Protein AF-A0A961X4W6-F1 (afdb_monomer)

Solvent-accessible surface area (backbone atoms only — not comparable to full-atom values): 9647 Å² total; per-residue (Å²): 110,72,69,63,52,47,55,54,37,45,76,72,73,41,51,65,69,58,52,53,51,50,52,53,50,52,52,52,48,49,50,51,51,51,63,69,46,66,83,70,71,81,79,52,71,68,58,54,52,50,50,51,50,52,50,47,54,53,50,51,56,51,52,52,52,49,71,68,34,80,86,68,56,88,77,58,69,43,60,34,28,46,37,36,36,69,48,98,62,90,49,70,68,60,50,53,52,45,44,54,52,45,46,52,25,54,74,55,44,72,23,78,93,37,44,72,66,26,43,58,94,52,82,77,61,45,76,54,70,75,44,81,40,53,50,87,78,43,59,66,72,57,40,53,48,49,65,72,58,35,82,35,31,68,48,69,70,38,87,50,98,58,26,38,31,33,45,29,52

Structure (mmCIF, N/CA/C/O backbone):
data_AF-A0A961X4W6-F1
#
_entry.id   AF-A0A961X4W6-F1
#
loop_
_atom_site.group_PDB
_atom_site.id
_atom_site.type_symbol
_atom_site.label_atom_id
_atom_site.label_alt_id
_atom_site.label_comp_id
_atom_site.label_asym_id
_atom_site.label_entity_id
_atom_site.label_seq_id
_atom_site.pdbx_PDB_ins_code
_atom_site.Cartn_x
_atom_site.Cartn_y
_atom_site.Cartn_z
_atom_site.occupancy
_atom_site.B_iso_or_equiv
_atom_site.auth_seq_id
_atom_site.auth_comp_id
_atom_site.auth_asym_id
_atom_site.auth_atom_id
_atom_site.pdbx_PDB_model_num
ATOM 1 N N . ASP A 1 1 ? 25.791 -21.702 -30.736 1.00 74.06 1 ASP A N 1
ATOM 2 C CA . ASP A 1 1 ? 26.600 -22.854 -31.165 1.00 74.06 1 ASP A CA 1
ATOM 3 C C . ASP A 1 1 ? 26.497 -23.034 -32.682 1.00 74.06 1 ASP A C 1
ATOM 5 O O . ASP A 1 1 ? 25.386 -23.126 -33.206 1.00 74.06 1 ASP A O 1
ATOM 9 N N . ARG A 1 2 ? 27.630 -22.984 -33.396 1.00 76.31 2 ARG A N 1
ATOM 10 C CA . ARG A 1 2 ? 27.700 -22.926 -34.874 1.00 76.31 2 ARG A CA 1
ATOM 11 C C . ARG A 1 2 ? 27.086 -24.170 -35.518 1.00 76.31 2 ARG A C 1
ATOM 13 O O . ARG A 1 2 ? 26.337 -24.063 -36.487 1.00 76.31 2 ARG A O 1
ATOM 20 N N . ASN A 1 3 ? 27.342 -25.333 -34.928 1.00 81.81 3 ASN A N 1
ATOM 21 C CA . ASN A 1 3 ? 26.870 -26.618 -35.441 1.00 81.81 3 ASN A CA 1
ATOM 22 C C . ASN A 1 3 ? 25.341 -26.740 -35.344 1.00 81.81 3 ASN A C 1
ATOM 24 O O . ASN A 1 3 ? 24.693 -27.236 -36.266 1.00 81.81 3 ASN A O 1
ATOM 28 N N . GLY A 1 4 ? 24.748 -26.200 -34.274 1.00 85.38 4 GLY A N 1
ATOM 29 C CA . GLY A 1 4 ? 23.296 -26.161 -34.095 1.00 85.38 4 GLY A CA 1
ATOM 30 C C . GLY A 1 4 ? 22.579 -25.264 -35.109 1.00 85.38 4 GLY A C 1
ATOM 31 O O . GLY A 1 4 ? 21.492 -25.607 -35.574 1.00 85.38 4 GLY A O 1
ATOM 32 N N . LEU A 1 5 ? 23.191 -24.140 -35.498 1.00 84.69 5 LEU A N 1
ATOM 33 C CA . LEU A 1 5 ? 22.650 -23.246 -36.526 1.00 84.69 5 LEU A CA 1
ATOM 34 C C . LEU A 1 5 ? 22.698 -23.897 -37.916 1.00 84.69 5 LEU A C 1
ATOM 36 O O . LEU A 1 5 ? 21.687 -23.918 -38.615 1.00 84.69 5 LEU A O 1
ATOM 40 N N . ILE A 1 6 ? 23.835 -24.498 -38.284 1.00 86.81 6 ILE A N 1
ATOM 41 C CA . ILE A 1 6 ? 24.002 -25.195 -39.571 1.00 86.81 6 ILE A CA 1
ATOM 42 C C . ILE A 1 6 ? 23.011 -26.361 -39.697 1.00 86.81 6 ILE A C 1
ATOM 44 O O . ILE A 1 6 ? 22.410 -26.551 -40.753 1.00 86.81 6 ILE A O 1
ATOM 48 N N . ALA A 1 7 ? 22.772 -27.109 -38.616 1.00 86.81 7 ALA A N 1
ATOM 49 C CA . ALA A 1 7 ? 21.794 -28.195 -38.613 1.00 86.81 7 ALA A CA 1
ATOM 50 C C . ALA A 1 7 ? 20.357 -27.705 -38.881 1.00 86.81 7 ALA A C 1
ATOM 52 O O . ALA A 1 7 ? 19.601 -28.371 -39.589 1.00 86.81 7 ALA A O 1
ATOM 53 N N . ARG A 1 8 ? 19.974 -26.534 -38.353 1.00 88.69 8 ARG A N 1
ATOM 54 C CA . ARG A 1 8 ? 18.659 -25.917 -38.612 1.00 88.69 8 ARG A CA 1
ATOM 55 C C . ARG A 1 8 ? 18.542 -25.401 -40.046 1.00 88.69 8 ARG A C 1
ATOM 57 O O . ARG A 1 8 ? 17.523 -25.643 -40.684 1.00 88.69 8 ARG A O 1
ATOM 64 N N . LEU A 1 9 ? 19.595 -24.774 -40.567 1.00 87.50 9 LEU A N 1
ATOM 65 C CA . LEU A 1 9 ? 19.650 -24.297 -41.952 1.00 87.50 9 LEU A CA 1
ATOM 66 C C . LEU A 1 9 ? 19.565 -25.455 -42.956 1.00 87.50 9 LEU A C 1
ATOM 68 O O . LEU A 1 9 ? 18.816 -25.372 -43.926 1.00 87.50 9 LEU A O 1
ATOM 72 N N . LYS A 1 10 ? 20.225 -26.586 -42.667 1.00 89.00 10 LYS A N 1
ATOM 73 C CA . LYS A 1 10 ? 20.136 -27.799 -43.492 1.00 89.00 10 LYS A CA 1
ATOM 74 C C . LYS A 1 10 ? 18.717 -28.378 -43.523 1.00 89.00 10 LYS A C 1
ATOM 76 O O . LYS A 1 10 ? 18.271 -28.811 -44.580 1.00 89.00 10 LYS A O 1
ATOM 81 N N . LYS A 1 11 ? 17.983 -28.339 -42.401 1.00 90.19 11 LYS A N 1
ATOM 82 C CA . LYS A 1 11 ? 16.555 -28.724 -42.354 1.00 90.19 11 LYS A CA 1
ATOM 83 C C . LYS A 1 11 ? 15.662 -27.814 -43.205 1.00 90.19 11 LYS A C 1
ATOM 85 O O . LYS A 1 11 ? 14.622 -28.262 -43.663 1.00 90.19 11 LYS A O 1
ATOM 90 N N . GLN A 1 12 ? 16.074 -26.567 -43.429 1.00 88.69 12 GLN A N 1
ATOM 91 C CA . GLN A 1 12 ? 15.397 -25.605 -44.305 1.00 88.69 12 GLN A CA 1
ATOM 92 C C . GLN A 1 12 ? 15.914 -25.649 -45.757 1.00 88.69 12 GLN A C 1
ATOM 94 O O . GLN A 1 12 ? 15.565 -24.788 -46.557 1.00 88.69 12 GLN A O 1
ATOM 99 N N . GLY A 1 13 ? 16.752 -26.633 -46.109 1.00 90.00 13 GLY A N 1
ATOM 100 C CA . GLY A 1 13 ? 17.289 -26.803 -47.463 1.00 90.00 13 GLY A CA 1
ATOM 101 C C . GLY A 1 13 ? 18.480 -25.902 -47.806 1.00 90.00 13 GLY A C 1
ATOM 102 O O . GLY A 1 13 ? 18.938 -25.907 -48.945 1.00 90.00 13 GLY A O 1
ATOM 103 N N . ILE A 1 14 ? 19.023 -25.149 -46.845 1.00 90.94 14 ILE A N 1
ATOM 104 C CA . ILE A 1 14 ? 20.169 -24.258 -47.061 1.00 90.94 14 ILE A CA 1
ATOM 105 C C . ILE A 1 14 ? 21.462 -25.004 -46.723 1.00 90.94 14 ILE A C 1
ATOM 107 O O . ILE A 1 14 ? 21.656 -25.483 -45.603 1.00 90.94 14 ILE A O 1
ATOM 111 N N . SER A 1 15 ? 22.376 -25.094 -47.693 1.00 90.31 15 SER A N 1
ATOM 112 C CA . SER A 1 15 ? 23.688 -25.706 -47.473 1.00 90.31 15 SER A CA 1
ATOM 113 C C . SER A 1 15 ? 24.599 -24.797 -46.637 1.00 90.31 15 SER A C 1
ATOM 115 O O . SER A 1 15 ? 24.539 -23.570 -46.744 1.00 90.31 15 SER A O 1
ATOM 117 N N . ALA A 1 16 ? 25.491 -25.394 -45.840 1.00 87.38 16 ALA A N 1
ATOM 118 C CA . ALA A 1 16 ? 26.476 -24.646 -45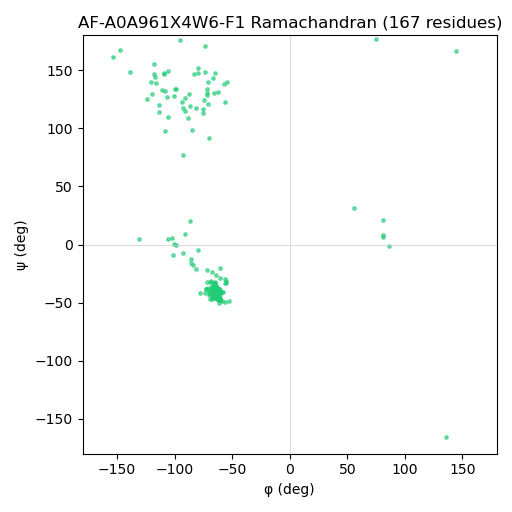.054 1.00 87.38 16 ALA A CA 1
ATOM 119 C C . ALA A 1 16 ? 27.372 -23.766 -45.944 1.00 87.38 16 ALA A C 1
ATOM 121 O O . ALA A 1 16 ? 27.597 -22.603 -45.634 1.00 87.38 16 ALA A O 1
ATOM 122 N N . ALA A 1 17 ? 27.789 -24.288 -47.102 1.00 90.00 17 ALA A N 1
ATOM 123 C CA . ALA A 1 17 ? 28.563 -23.542 -48.089 1.00 90.00 17 ALA A CA 1
ATOM 124 C C . ALA A 1 17 ? 27.805 -22.322 -48.643 1.00 90.00 17 ALA A C 1
ATOM 126 O O . ALA A 1 17 ? 28.408 -21.272 -48.856 1.00 90.00 17 ALA A O 1
ATOM 127 N N . THR A 1 18 ? 26.491 -22.427 -48.859 1.00 89.69 18 THR A N 1
ATOM 128 C CA . THR A 1 18 ? 25.663 -21.291 -49.300 1.00 89.69 18 THR A CA 1
ATOM 129 C C . THR A 1 18 ? 25.570 -20.224 -48.212 1.00 89.69 18 THR A C 1
ATOM 131 O O . THR A 1 18 ? 25.708 -19.039 -48.506 1.00 89.69 18 THR A O 1
ATOM 134 N N . PHE A 1 19 ? 25.385 -20.635 -46.955 1.00 89.38 19 PHE A N 1
ATOM 135 C CA . PHE A 1 19 ? 25.357 -19.722 -45.813 1.00 89.38 19 PHE A CA 1
ATOM 136 C C . PHE A 1 19 ? 26.703 -19.012 -45.612 1.00 89.38 19 PHE A C 1
ATOM 138 O O . PHE A 1 19 ? 26.733 -17.791 -45.487 1.00 89.38 19 PHE A O 1
ATOM 145 N N . ASP A 1 20 ? 27.817 -19.744 -45.662 1.00 90.19 20 ASP A N 1
ATOM 146 C CA . ASP A 1 20 ? 29.156 -19.168 -45.511 1.00 90.19 20 ASP A CA 1
ATOM 147 C C . ASP A 1 20 ? 29.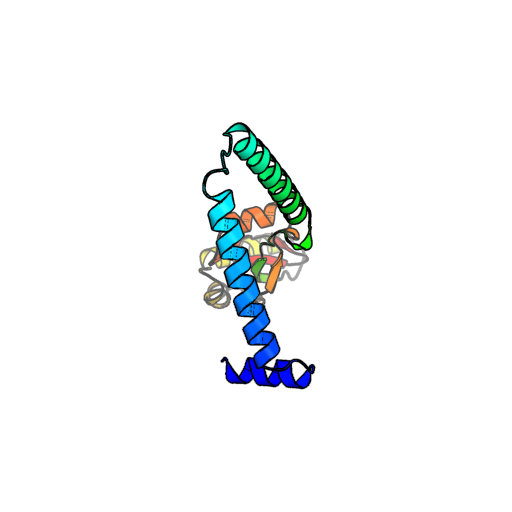467 -18.170 -46.641 1.00 90.19 20 ASP A C 1
ATOM 149 O O . ASP A 1 20 ? 29.982 -17.081 -46.383 1.00 90.19 20 ASP A O 1
ATOM 153 N N . ARG A 1 21 ? 29.077 -18.481 -47.889 1.00 91.31 21 ARG A N 1
ATOM 154 C CA . ARG A 1 21 ? 29.180 -17.542 -49.022 1.00 91.31 21 ARG A CA 1
ATOM 155 C C . ARG A 1 21 ? 28.329 -16.292 -48.815 1.00 91.31 21 ARG A C 1
ATOM 157 O O . ARG A 1 21 ? 28.796 -15.195 -49.104 1.00 91.31 21 ARG A O 1
ATOM 164 N N . TYR A 1 22 ? 27.109 -16.442 -48.303 1.00 89.56 22 TYR A N 1
ATOM 165 C CA . TYR A 1 22 ? 26.227 -15.315 -48.007 1.00 89.56 22 TYR A CA 1
ATOM 166 C C . TYR A 1 22 ? 26.808 -14.408 -46.917 1.00 89.56 22 TYR A C 1
ATOM 168 O O . TYR A 1 22 ? 26.869 -13.195 -47.093 1.00 89.56 22 TYR A O 1
ATOM 176 N N . VAL A 1 23 ? 27.308 -14.985 -45.822 1.00 90.56 23 VAL A N 1
ATOM 177 C CA . VAL A 1 23 ? 27.955 -14.228 -44.741 1.00 90.56 23 VAL A CA 1
ATOM 178 C C . VAL A 1 23 ? 29.212 -13.520 -45.248 1.00 90.56 23 VAL A C 1
ATOM 180 O O . VAL A 1 23 ? 29.401 -12.338 -44.963 1.00 90.56 23 VAL A O 1
ATOM 183 N N . ALA A 1 24 ? 30.045 -14.197 -46.044 1.00 91.69 24 ALA A N 1
ATOM 184 C CA . ALA A 1 24 ? 31.227 -13.590 -46.651 1.00 91.69 24 ALA A CA 1
ATOM 185 C C . ALA A 1 24 ? 30.862 -12.417 -47.578 1.00 91.69 24 ALA A C 1
ATOM 187 O O . ALA A 1 24 ? 31.491 -11.360 -47.503 1.00 91.69 24 ALA A O 1
ATOM 188 N N . ALA A 1 25 ? 29.815 -12.568 -48.395 1.00 92.94 25 ALA A N 1
ATOM 189 C CA . ALA A 1 25 ? 29.301 -11.502 -49.249 1.00 92.94 25 ALA A CA 1
ATOM 190 C C . ALA A 1 25 ? 28.768 -10.318 -48.430 1.00 92.94 25 ALA A C 1
ATOM 192 O O . ALA A 1 25 ? 29.059 -9.171 -48.756 1.00 92.94 25 ALA A O 1
ATOM 193 N N . LEU A 1 26 ? 28.054 -10.578 -47.334 1.00 90.31 26 LEU A N 1
ATOM 194 C CA . LEU A 1 26 ? 27.488 -9.547 -46.463 1.00 90.31 26 LEU A CA 1
ATOM 195 C C . LEU A 1 26 ? 28.585 -8.762 -45.726 1.00 90.31 26 LEU A C 1
ATOM 197 O O . LEU A 1 26 ? 28.524 -7.537 -45.635 1.00 90.31 26 LEU A O 1
ATOM 201 N N . ILE A 1 27 ? 29.640 -9.446 -45.271 1.00 91.38 27 ILE A N 1
ATOM 202 C CA . ILE A 1 27 ? 30.833 -8.809 -44.695 1.00 91.38 27 ILE A CA 1
ATOM 203 C C . ILE A 1 27 ? 31.560 -7.969 -45.752 1.00 91.38 27 ILE A C 1
ATOM 205 O O . ILE A 1 27 ? 31.939 -6.831 -45.471 1.00 91.38 27 ILE A O 1
ATOM 209 N N . GLY A 1 28 ? 31.754 -8.509 -46.958 1.00 90.75 28 GLY A N 1
ATOM 210 C CA . GLY A 1 28 ? 32.395 -7.801 -48.067 1.00 90.75 28 GLY A CA 1
ATOM 211 C C . GLY A 1 28 ? 31.624 -6.543 -48.465 1.00 90.75 28 GLY A C 1
ATOM 212 O O . GLY A 1 28 ? 32.202 -5.462 -48.533 1.00 90.75 28 GLY A O 1
ATOM 213 N N . PHE A 1 29 ? 30.307 -6.661 -48.628 1.00 89.56 29 PHE A N 1
ATOM 214 C CA . PHE A 1 29 ? 29.420 -5.547 -48.937 1.00 89.56 29 PHE A CA 1
ATOM 215 C C . PHE A 1 29 ? 29.456 -4.474 -47.846 1.00 89.56 29 PHE A C 1
ATOM 217 O O . PHE A 1 29 ? 29.683 -3.306 -48.147 1.00 89.56 29 PHE A O 1
ATOM 224 N N . ASN A 1 30 ? 29.344 -4.859 -46.570 1.00 86.75 30 ASN A N 1
ATOM 225 C CA . ASN A 1 30 ? 29.433 -3.910 -45.460 1.00 86.75 30 ASN A CA 1
ATOM 226 C C . ASN A 1 30 ? 30.791 -3.203 -45.414 1.00 86.75 30 ASN A C 1
ATOM 228 O O . ASN A 1 30 ? 30.837 -2.006 -45.146 1.00 86.75 30 ASN A O 1
ATOM 232 N N . ARG A 1 31 ? 31.898 -3.893 -45.713 1.00 86.25 31 ARG A N 1
ATOM 233 C CA . ARG A 1 31 ? 33.225 -3.260 -45.824 1.00 86.25 31 ARG A CA 1
ATOM 234 C C . ARG A 1 31 ? 33.301 -2.256 -46.972 1.00 86.25 31 ARG A C 1
ATOM 236 O O . ARG A 1 31 ? 33.887 -1.196 -46.791 1.00 86.25 31 ARG A O 1
ATOM 243 N N . VAL A 1 32 ? 32.693 -2.554 -48.119 1.00 87.50 32 VAL A N 1
ATOM 244 C CA . VAL A 1 32 ? 32.639 -1.623 -49.258 1.00 87.50 32 VAL A CA 1
ATOM 245 C C . VAL A 1 32 ? 31.784 -0.403 -48.924 1.00 87.50 32 VAL A C 1
ATOM 247 O O . VAL A 1 32 ? 32.230 0.719 -49.136 1.00 87.50 32 VAL A O 1
ATOM 250 N N . ILE A 1 33 ? 30.596 -0.599 -48.348 1.00 85.25 33 ILE A N 1
ATOM 251 C CA . ILE A 1 33 ? 29.704 0.493 -47.934 1.00 85.25 33 ILE A CA 1
ATOM 252 C C . ILE A 1 33 ? 30.376 1.362 -46.869 1.00 85.25 33 ILE A C 1
ATOM 254 O O . ILE A 1 33 ? 30.457 2.576 -47.026 1.00 85.25 33 ILE A O 1
ATOM 258 N N . THR A 1 34 ? 30.917 0.754 -45.813 1.00 80.12 34 THR A N 1
ATOM 259 C CA . THR A 1 34 ? 31.602 1.502 -44.747 1.00 80.12 34 THR A CA 1
ATOM 260 C C . THR A 1 34 ? 32.878 2.177 -45.230 1.00 80.12 34 THR A C 1
ATOM 262 O O . THR A 1 34 ? 33.180 3.255 -44.744 1.00 80.12 34 THR A O 1
ATOM 265 N N . GLY A 1 35 ? 33.616 1.591 -46.175 1.00 82.38 35 GLY A N 1
ATOM 266 C CA . GLY A 1 35 ? 34.791 2.215 -46.785 1.00 82.38 35 GLY A CA 1
ATOM 267 C C . GLY A 1 35 ? 34.434 3.393 -47.691 1.00 82.38 35 GLY A C 1
ATOM 268 O O . GLY A 1 35 ? 35.067 4.438 -47.597 1.00 82.38 35 GLY A O 1
ATOM 269 N N . LYS A 1 36 ? 33.394 3.246 -48.522 1.00 80.25 36 LYS A N 1
ATOM 270 C CA . LYS A 1 36 ? 32.924 4.277 -49.456 1.00 80.25 36 LYS A CA 1
ATOM 271 C C . LYS A 1 36 ? 32.282 5.464 -48.742 1.00 80.25 36 LYS A C 1
ATOM 273 O O . LYS A 1 36 ? 32.520 6.596 -49.125 1.00 80.25 36 LYS A O 1
ATOM 278 N N . HIS A 1 37 ? 31.490 5.203 -47.705 1.00 75.56 37 HIS A N 1
ATOM 279 C CA . HIS A 1 37 ? 30.719 6.237 -47.018 1.00 75.56 37 HIS A CA 1
ATOM 280 C C . HIS A 1 37 ? 31.377 6.742 -45.727 1.00 75.56 37 HIS A C 1
ATOM 282 O O . HIS A 1 37 ? 30.832 7.635 -45.098 1.00 75.56 37 HIS A O 1
ATOM 288 N N . ARG A 1 38 ? 32.549 6.232 -45.312 1.00 64.50 38 ARG A N 1
ATOM 289 C CA . ARG A 1 38 ? 33.220 6.700 -44.080 1.00 64.50 38 ARG A CA 1
ATOM 290 C C . ARG A 1 38 ? 33.596 8.182 -44.095 1.00 64.50 38 ARG A C 1
ATOM 292 O O . ARG A 1 38 ? 33.711 8.758 -43.022 1.00 64.50 38 ARG A O 1
ATOM 299 N N . GLY A 1 39 ? 33.848 8.743 -45.277 1.00 63.69 39 GLY A N 1
ATOM 300 C CA . GLY A 1 39 ? 34.239 10.144 -45.466 1.00 63.69 39 GLY A CA 1
ATOM 301 C C . GLY A 1 39 ? 33.109 11.071 -45.924 1.00 63.69 39 GLY A C 1
ATOM 302 O O . GLY A 1 39 ? 33.315 12.272 -45.914 1.00 63.69 39 GLY A O 1
ATOM 303 N N . ASP A 1 40 ? 31.942 10.527 -46.290 1.00 62.88 40 ASP A N 1
ATOM 304 C CA . ASP A 1 40 ? 30.798 11.280 -46.846 1.00 62.88 40 ASP A CA 1
ATOM 305 C C . ASP A 1 40 ? 29.685 11.531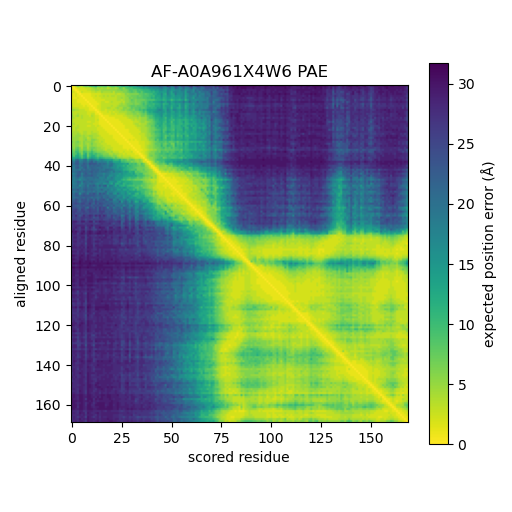 -45.809 1.00 62.88 40 ASP A C 1
ATOM 307 O O . ASP A 1 40 ? 28.601 12.005 -46.147 1.00 62.88 40 ASP A O 1
ATOM 311 N N . VAL A 1 41 ? 29.903 11.169 -44.541 1.00 62.72 41 VAL A N 1
ATOM 312 C CA . VAL A 1 41 ? 28.930 11.418 -43.468 1.00 62.72 41 VAL A CA 1
ATOM 313 C C . VAL A 1 41 ? 29.256 12.757 -42.811 1.00 62.72 41 VAL A C 1
ATOM 315 O O . VAL A 1 41 ? 29.814 12.802 -41.718 1.00 62.72 41 VAL A O 1
ATOM 318 N N . ASP A 1 42 ? 28.893 13.844 -43.488 1.00 65.44 42 ASP A N 1
ATOM 319 C CA . ASP A 1 42 ? 28.731 15.153 -42.856 1.00 65.44 42 ASP A CA 1
ATOM 320 C C . ASP A 1 42 ? 27.320 15.213 -42.268 1.00 65.44 42 ASP A C 1
ATOM 322 O O . ASP A 1 42 ? 26.340 15.425 -42.980 1.00 65.44 42 ASP A O 1
ATOM 326 N N . VAL A 1 43 ? 27.199 14.964 -40.962 1.00 72.75 43 VAL A N 1
ATOM 327 C CA . VAL A 1 43 ? 25.940 15.201 -40.249 1.00 72.75 43 VAL A CA 1
ATOM 328 C C . VAL A 1 43 ? 25.937 16.649 -39.798 1.00 72.75 43 VAL A C 1
ATOM 330 O O . VAL A 1 43 ? 26.791 17.057 -39.013 1.00 72.75 43 VAL A O 1
ATOM 333 N N . THR A 1 44 ? 24.968 17.424 -40.268 1.00 74.44 44 THR A N 1
ATOM 334 C CA . THR A 1 44 ? 24.800 18.798 -39.787 1.00 74.44 44 THR A CA 1
ATOM 335 C C . THR A 1 44 ? 24.085 18.807 -38.433 1.00 74.44 44 THR A C 1
ATOM 337 O O . THR A 1 44 ? 23.195 17.989 -38.183 1.00 74.44 44 THR A O 1
ATOM 340 N N . ASP A 1 45 ? 24.404 19.767 -37.559 1.00 77.56 45 ASP A N 1
ATOM 341 C CA . ASP A 1 45 ? 23.730 19.909 -36.254 1.00 77.56 45 ASP A CA 1
ATOM 342 C C . ASP A 1 45 ? 22.199 20.030 -36.403 1.00 77.56 45 ASP A C 1
ATOM 344 O O . ASP A 1 45 ? 21.430 19.488 -35.606 1.00 77.56 45 ASP A O 1
ATOM 348 N N . ALA A 1 46 ? 21.735 20.653 -37.492 1.00 79.94 46 ALA A N 1
ATOM 349 C CA . ALA A 1 46 ? 20.316 20.799 -37.808 1.00 79.94 46 ALA A CA 1
ATOM 350 C C . ALA A 1 46 ? 19.604 19.456 -38.069 1.00 79.94 46 ALA A C 1
ATOM 352 O O . ALA A 1 46 ? 18.433 19.290 -37.705 1.00 79.94 46 ALA A O 1
ATOM 353 N N . GLU A 1 47 ? 20.287 18.485 -38.679 1.00 80.81 47 GLU A N 1
ATOM 354 C CA . GLU A 1 47 ? 19.752 17.139 -38.914 1.00 80.81 47 GLU A CA 1
ATOM 355 C C . GLU A 1 47 ? 19.689 16.326 -37.621 1.00 80.81 47 GLU A C 1
ATOM 357 O O . GLU A 1 47 ? 18.691 15.636 -37.382 1.00 80.81 47 GLU A O 1
ATOM 362 N N . VAL A 1 48 ? 20.698 16.463 -36.751 1.00 81.88 48 VAL A N 1
ATOM 363 C CA . VAL A 1 48 ? 20.688 15.865 -35.406 1.00 81.88 48 VAL A CA 1
ATOM 364 C C . VAL A 1 48 ? 19.520 16.417 -34.596 1.00 81.88 48 VAL A C 1
ATOM 366 O O . VAL A 1 48 ? 18.743 15.642 -34.038 1.00 81.88 48 VAL A O 1
ATOM 369 N N . ASP A 1 49 ? 19.322 17.733 -34.594 1.00 82.12 49 ASP A N 1
ATOM 370 C CA . ASP A 1 49 ? 18.224 18.383 -33.876 1.00 82.12 49 ASP A CA 1
ATOM 371 C C . ASP A 1 49 ? 16.848 18.019 -34.440 1.00 82.12 49 ASP A C 1
ATOM 373 O O . ASP A 1 49 ? 15.873 17.855 -33.697 1.00 82.12 49 ASP A O 1
ATOM 377 N N . SER A 1 50 ? 16.733 17.881 -35.762 1.00 83.62 50 SER A N 1
ATOM 378 C CA . SER A 1 50 ? 15.519 17.382 -36.414 1.00 83.62 50 SER A CA 1
ATOM 379 C C . SER A 1 50 ? 15.195 15.957 -35.954 1.00 83.62 50 SER A C 1
ATOM 381 O O . SER A 1 50 ? 14.079 15.682 -35.500 1.00 83.62 50 SER A O 1
ATOM 383 N N . LYS A 1 51 ? 16.191 15.062 -35.956 1.00 84.94 51 LYS A N 1
ATOM 384 C CA . LYS A 1 51 ? 16.022 13.679 -35.497 1.00 84.94 51 LYS A CA 1
ATOM 385 C C . LYS A 1 51 ? 15.763 13.578 -34.004 1.00 84.94 51 LYS A C 1
ATOM 387 O O . LYS A 1 51 ? 14.906 12.798 -33.597 1.00 84.94 51 LYS A O 1
ATOM 392 N N . MET A 1 52 ? 16.408 14.399 -33.184 1.00 81.62 52 MET A N 1
ATOM 393 C CA . MET A 1 52 ? 16.144 14.441 -31.750 1.00 81.62 52 MET A CA 1
ATOM 394 C C . MET A 1 52 ? 14.736 14.938 -31.434 1.00 81.62 52 MET A C 1
ATOM 396 O O . MET A 1 52 ? 14.100 14.403 -30.526 1.00 81.62 52 MET A O 1
ATOM 400 N N . ARG A 1 53 ? 14.205 15.902 -32.195 1.00 84.81 53 ARG A N 1
ATOM 401 C CA . ARG A 1 53 ? 12.798 16.321 -32.084 1.00 84.81 53 ARG A CA 1
ATOM 402 C C . ARG A 1 53 ? 11.831 15.215 -32.505 1.00 84.81 53 ARG A C 1
ATOM 404 O O . ARG A 1 53 ? 10.831 15.002 -31.825 1.00 84.81 53 ARG A O 1
ATOM 411 N N . GLU A 1 54 ? 12.141 14.480 -33.571 1.00 83.44 54 GLU A N 1
ATOM 412 C CA . GLU A 1 54 ? 11.349 13.328 -34.026 1.00 83.44 54 GLU A CA 1
ATOM 413 C C . GLU A 1 54 ? 11.344 12.180 -32.997 1.00 83.44 54 GLU A C 1
ATOM 415 O O . GLU A 1 54 ? 10.311 11.563 -32.736 1.00 83.44 54 GLU A O 1
ATOM 420 N N . ILE A 1 55 ? 12.493 11.895 -32.383 1.00 80.88 55 ILE A N 1
ATOM 421 C CA . ILE A 1 55 ? 12.619 10.868 -31.343 1.00 80.88 55 ILE A CA 1
ATOM 422 C C . ILE A 1 55 ? 11.855 11.292 -30.088 1.00 80.88 55 ILE A C 1
ATOM 424 O O . ILE A 1 55 ? 11.097 10.486 -29.549 1.00 80.88 55 ILE A O 1
ATOM 428 N N . LYS A 1 56 ? 12.007 12.551 -29.652 1.00 76.56 56 LYS A N 1
ATOM 429 C CA . LYS A 1 56 ? 11.264 13.098 -28.507 1.00 76.56 56 LYS A CA 1
ATOM 430 C C . LYS A 1 56 ? 9.758 13.021 -28.735 1.00 76.56 56 LYS A C 1
ATOM 432 O O . LYS A 1 56 ? 9.067 12.456 -27.902 1.00 76.56 56 LYS A O 1
ATOM 437 N N . SER A 1 57 ? 9.252 13.459 -29.888 1.00 79.38 57 SER A N 1
ATOM 438 C CA . SER A 1 57 ? 7.810 13.411 -30.166 1.00 79.38 57 SER A CA 1
ATOM 439 C C .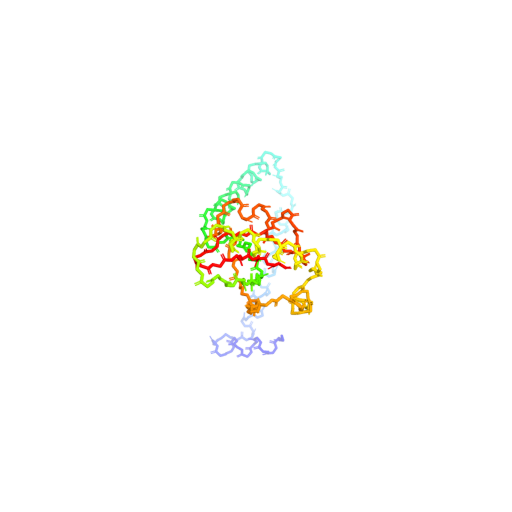 SER A 1 57 ? 7.252 11.982 -30.185 1.00 79.38 57 SER A C 1
ATOM 441 O O . SER A 1 57 ? 6.164 11.728 -29.663 1.00 79.38 57 SER A O 1
ATOM 443 N N . LYS A 1 58 ? 8.009 11.013 -30.717 1.00 78.88 58 LYS A N 1
ATOM 444 C CA . LYS A 1 58 ? 7.644 9.590 -30.665 1.00 78.88 58 LYS A CA 1
ATOM 445 C C . LYS A 1 58 ? 7.655 9.052 -29.235 1.00 78.88 58 LYS A C 1
ATOM 447 O O . LYS A 1 58 ? 6.699 8.375 -28.855 1.00 78.88 58 LYS A O 1
ATOM 452 N N . ALA A 1 59 ? 8.679 9.373 -28.447 1.00 74.75 59 ALA A N 1
ATOM 453 C CA . ALA A 1 59 ? 8.774 8.977 -27.045 1.00 74.75 59 ALA A CA 1
ATOM 454 C C . ALA A 1 59 ? 7.626 9.573 -26.217 1.00 74.75 59 ALA A C 1
ATOM 456 O O . ALA A 1 59 ? 6.918 8.833 -25.538 1.00 74.75 59 ALA A O 1
ATOM 457 N N . ASP A 1 60 ? 7.357 10.868 -26.364 1.00 75.12 60 ASP A N 1
ATOM 458 C CA . ASP A 1 60 ? 6.266 11.566 -25.684 1.00 75.12 60 ASP A CA 1
ATOM 459 C C . ASP A 1 60 ? 4.907 10.959 -26.053 1.00 75.12 60 ASP A C 1
ATOM 461 O O . ASP A 1 60 ? 4.068 10.731 -25.184 1.00 75.12 60 ASP A O 1
ATOM 465 N N . SER A 1 61 ? 4.701 10.592 -27.324 1.00 74.56 61 SER A N 1
ATOM 466 C CA . SER A 1 61 ? 3.469 9.922 -27.762 1.00 74.56 61 SER A CA 1
ATOM 467 C C . SER A 1 61 ? 3.279 8.534 -27.134 1.00 74.56 61 SER A C 1
ATOM 469 O O . SER A 1 61 ? 2.147 8.114 -26.888 1.00 74.56 61 SER A O 1
ATOM 471 N N . GLN A 1 62 ? 4.368 7.810 -26.860 1.00 72.19 62 GLN A N 1
ATOM 472 C CA . GLN A 1 62 ? 4.327 6.511 -26.188 1.00 72.19 62 GLN A CA 1
ATOM 473 C C . GLN A 1 62 ? 4.125 6.671 -24.680 1.00 72.19 62 GLN A C 1
ATOM 475 O O . GLN A 1 62 ? 3.302 5.963 -24.103 1.00 72.19 62 GLN A O 1
ATOM 480 N N . ILE A 1 63 ? 4.794 7.641 -24.056 1.00 68.19 63 ILE A N 1
ATOM 481 C CA . ILE A 1 63 ? 4.621 7.974 -22.638 1.00 68.19 63 ILE A CA 1
ATOM 482 C C . ILE A 1 63 ? 3.186 8.436 -22.374 1.00 68.19 63 ILE A C 1
ATOM 484 O O . ILE A 1 63 ? 2.554 7.960 -21.434 1.00 68.19 63 ILE A O 1
ATOM 488 N N . ALA A 1 64 ? 2.622 9.278 -23.243 1.00 69.06 64 ALA A N 1
ATOM 489 C CA . ALA A 1 64 ? 1.232 9.710 -23.149 1.00 69.06 64 ALA A CA 1
ATOM 490 C C . ALA A 1 64 ? 0.252 8.530 -23.258 1.00 69.06 64 ALA A C 1
ATOM 492 O O . ALA A 1 64 ? -0.733 8.484 -22.525 1.00 69.06 64 ALA A O 1
ATOM 493 N N . LYS A 1 65 ? 0.522 7.540 -24.120 1.00 70.38 65 LYS A N 1
ATOM 494 C CA . LYS A 1 65 ? -0.290 6.311 -24.202 1.00 70.38 65 LYS A CA 1
ATOM 495 C C . LYS A 1 65 ? -0.212 5.484 -22.919 1.00 70.38 65 LYS A C 1
ATOM 497 O O . LYS A 1 65 ? -1.242 5.004 -22.462 1.00 70.38 65 LYS A O 1
ATOM 502 N N . ILE A 1 66 ? 0.973 5.363 -22.320 1.00 63.44 66 ILE A N 1
ATOM 503 C CA . ILE 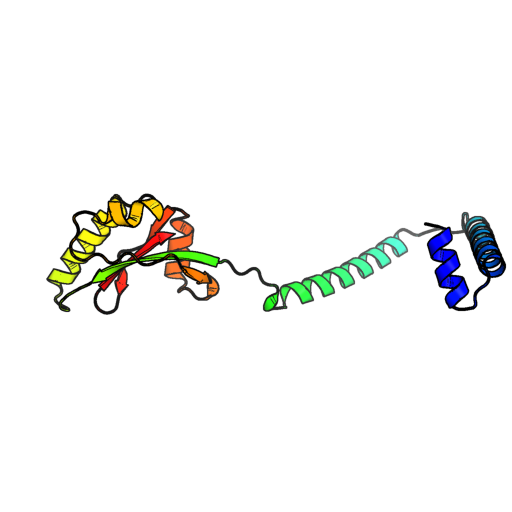A 1 66 ? 1.171 4.638 -21.055 1.00 63.44 66 ILE A CA 1
ATOM 504 C C . ILE A 1 66 ? 0.468 5.358 -19.895 1.00 63.44 66 ILE A C 1
ATOM 506 O O . ILE A 1 66 ? -0.223 4.720 -19.109 1.00 63.44 66 ILE A O 1
ATOM 510 N N . MET A 1 67 ? 0.595 6.684 -19.800 1.00 62.09 67 MET A N 1
ATOM 511 C CA . MET A 1 67 ? -0.040 7.474 -18.737 1.00 62.09 67 MET A CA 1
ATOM 512 C C . MET A 1 67 ? -1.569 7.522 -18.848 1.00 62.09 67 MET A C 1
ATOM 514 O O . MET A 1 67 ? -2.265 7.608 -17.830 1.00 62.09 67 MET A O 1
ATOM 518 N N . ASN A 1 68 ? -2.098 7.464 -20.071 1.00 67.75 68 ASN A N 1
ATOM 519 C CA . ASN A 1 68 ? -3.535 7.490 -20.320 1.00 67.75 68 ASN A CA 1
ATOM 520 C C . ASN A 1 68 ? -4.195 6.109 -20.234 1.00 67.75 68 ASN A C 1
ATOM 522 O O . ASN A 1 68 ? -5.421 6.064 -20.151 1.00 67.75 68 ASN A O 1
ATOM 526 N N . ASP A 1 69 ? -3.434 5.008 -20.204 1.00 66.50 69 ASP A N 1
ATOM 527 C CA . ASP A 1 69 ? -3.989 3.669 -19.993 1.00 66.50 69 ASP A CA 1
ATOM 528 C C . ASP A 1 69 ? -4.371 3.479 -18.510 1.00 66.50 69 ASP A C 1
ATOM 530 O O . ASP A 1 69 ? -3.494 3.426 -17.638 1.00 66.50 69 ASP A O 1
ATOM 534 N N . PRO A 1 70 ? -5.672 3.352 -18.177 1.00 64.31 70 PRO A N 1
ATOM 535 C CA . PRO A 1 70 ? -6.123 3.177 -16.799 1.00 64.31 70 PRO A CA 1
ATOM 536 C C . PRO A 1 70 ? -5.575 1.912 -16.124 1.00 64.31 70 PRO A C 1
ATOM 538 O O . PRO A 1 70 ? -5.570 1.847 -14.898 1.00 64.31 70 PRO A O 1
ATOM 541 N N . ARG A 1 71 ? -5.118 0.913 -16.892 1.00 66.00 71 ARG A N 1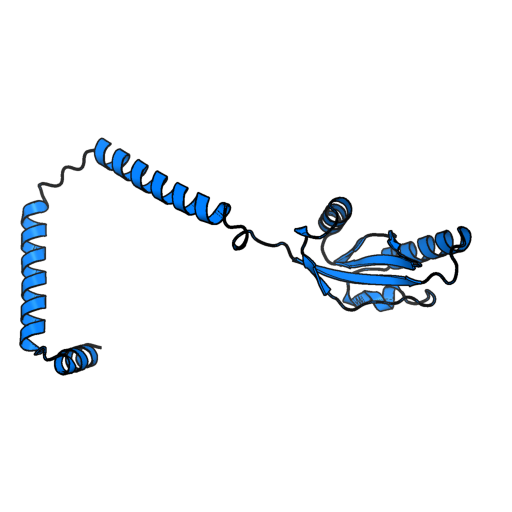
ATOM 542 C CA . ARG A 1 71 ? -4.583 -0.359 -16.374 1.00 66.00 71 ARG A CA 1
ATOM 543 C C . ARG A 1 71 ? -3.110 -0.288 -15.979 1.00 66.00 71 ARG A C 1
ATOM 545 O O . ARG A 1 71 ? -2.645 -1.158 -15.252 1.00 66.00 71 ARG A O 1
ATOM 552 N N . MET A 1 72 ? -2.387 0.726 -16.453 1.00 60.59 72 MET A N 1
ATOM 553 C CA . MET A 1 72 ? -0.952 0.908 -16.197 1.00 60.59 72 MET A CA 1
ATOM 554 C C . MET A 1 72 ? -0.678 1.940 -15.093 1.00 60.59 72 MET A C 1
ATOM 556 O O . MET A 1 72 ? 0.477 2.196 -14.752 1.00 60.59 72 MET A O 1
ATOM 560 N N . LYS A 1 73 ? -1.727 2.534 -14.505 1.00 63.19 73 LYS A N 1
ATOM 561 C CA . LYS A 1 73 ? -1.604 3.424 -13.346 1.00 63.19 73 LYS A CA 1
ATOM 562 C C . LYS A 1 73 ? -1.318 2.586 -12.101 1.00 63.19 73 LYS A C 1
ATOM 564 O O . LYS A 1 73 ? -2.074 1.673 -11.784 1.00 63.19 73 LYS A O 1
ATOM 569 N N . GLY A 1 74 ? -0.226 2.897 -11.401 1.00 65.56 74 GLY A N 1
ATOM 570 C CA . GLY A 1 74 ? 0.127 2.226 -10.152 1.00 65.56 74 GLY A CA 1
ATOM 571 C C . GLY A 1 74 ? -1.014 2.328 -9.140 1.00 65.56 74 GLY A C 1
ATOM 572 O O . GLY A 1 74 ? -1.454 3.428 -8.809 1.00 65.56 74 GLY A O 1
ATOM 573 N N . VAL A 1 75 ? -1.502 1.181 -8.670 1.00 69.69 75 VAL A N 1
ATOM 574 C CA . VAL A 1 75 ? -2.550 1.105 -7.650 1.00 69.69 75 VAL A CA 1
ATOM 575 C C . VAL A 1 75 ? -1.872 1.006 -6.290 1.00 69.69 75 VAL A C 1
ATOM 577 O O . VAL A 1 75 ? -1.144 0.051 -6.023 1.00 69.69 75 VAL A O 1
ATOM 580 N N . THR A 1 76 ? -2.080 1.997 -5.425 1.00 79.88 76 THR A N 1
ATOM 581 C CA . THR A 1 76 ? -1.620 1.919 -4.035 1.00 79.88 76 THR A CA 1
ATOM 582 C C . THR A 1 76 ? -2.552 0.988 -3.269 1.00 79.88 76 THR A C 1
ATOM 584 O O . THR A 1 76 ? -3.740 1.273 -3.132 1.00 79.88 76 THR A O 1
ATOM 587 N N . VAL A 1 77 ? -2.016 -0.126 -2.778 1.00 85.00 77 VAL A N 1
ATOM 588 C CA . VAL A 1 77 ? -2.761 -1.114 -1.991 1.00 85.00 77 VAL A CA 1
ATOM 589 C C . VAL A 1 77 ? -2.329 -1.005 -0.532 1.00 85.00 77 VAL A C 1
ATOM 591 O O . VAL A 1 77 ? -1.137 -1.060 -0.233 1.00 85.00 77 VAL A O 1
ATOM 594 N N . PHE A 1 78 ? -3.292 -0.847 0.371 1.00 87.44 78 PHE A N 1
ATOM 595 C CA . PHE A 1 78 ? -3.076 -0.913 1.813 1.00 87.44 78 PHE A CA 1
ATOM 596 C C . PHE A 1 78 ? -3.478 -2.287 2.329 1.00 87.44 78 PHE A C 1
ATOM 598 O O . PHE A 1 78 ? -4.569 -2.753 2.013 1.00 87.44 78 PHE A O 1
ATOM 605 N N . SER A 1 79 ? -2.644 -2.902 3.164 1.00 89.19 79 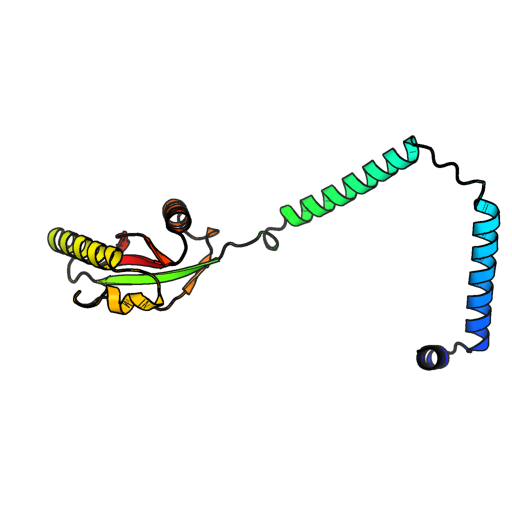SER A N 1
ATOM 606 C CA . SER A 1 79 ? -3.060 -4.072 3.935 1.00 89.19 79 SER A CA 1
ATOM 607 C C . SER A 1 79 ? -3.673 -3.579 5.241 1.00 89.19 79 SER A C 1
ATOM 609 O O . SER A 1 79 ? -2.976 -3.009 6.076 1.00 89.19 79 SER A O 1
ATOM 611 N N . LEU A 1 80 ? -4.991 -3.707 5.376 1.00 90.56 80 LEU A N 1
ATOM 612 C CA . LEU A 1 80 ? -5.760 -3.163 6.489 1.00 90.56 80 LEU A CA 1
ATOM 613 C C . LEU A 1 80 ? -6.268 -4.268 7.408 1.00 90.56 80 LEU A C 1
ATOM 615 O O . LEU A 1 80 ? -6.634 -5.352 6.965 1.00 90.56 80 LEU A O 1
ATOM 619 N N . MET A 1 81 ? -6.370 -3.972 8.699 1.00 91.19 81 MET A N 1
ATOM 620 C CA . MET A 1 81 ? -7.012 -4.828 9.692 1.00 91.19 81 MET A CA 1
ATOM 621 C C . MET A 1 81 ? -8.116 -4.053 10.407 1.00 91.19 81 MET A C 1
ATOM 623 O O . MET A 1 81 ? -7.872 -2.995 10.984 1.00 91.19 81 MET A O 1
ATOM 627 N N . GLU A 1 82 ? -9.330 -4.598 10.403 1.00 91.38 82 GLU A N 1
ATOM 628 C CA . GLU A 1 82 ? -10.453 -4.020 11.139 1.00 91.38 82 GLU A CA 1
ATOM 629 C C . GLU A 1 82 ? -10.489 -4.548 12.577 1.00 91.38 82 GLU A C 1
ATOM 631 O O . GLU A 1 82 ? -10.469 -5.757 12.813 1.00 91.38 82 GLU A O 1
ATOM 636 N N . ILE A 1 83 ? -10.588 -3.641 13.545 1.00 92.50 83 ILE A N 1
ATOM 637 C CA . ILE A 1 83 ? -10.905 -3.960 14.937 1.00 92.50 83 ILE A CA 1
ATOM 638 C C . ILE A 1 83 ? -12.275 -3.356 15.223 1.00 92.50 83 ILE A C 1
ATOM 640 O O . ILE A 1 83 ? -12.431 -2.136 15.209 1.00 92.50 83 ILE A O 1
ATOM 644 N N . SER A 1 84 ? -13.270 -4.202 15.475 1.00 92.06 84 SER A N 1
ATOM 645 C CA . SER A 1 84 ? -14.643 -3.768 15.730 1.00 92.06 84 SER A CA 1
ATOM 646 C C . SER A 1 84 ? -15.048 -4.017 17.180 1.00 92.06 84 SER A C 1
ATOM 648 O O . SER A 1 84 ? -14.829 -5.091 17.743 1.00 92.06 84 SER A O 1
ATOM 650 N N . LEU A 1 85 ? -15.645 -2.994 17.783 1.00 92.88 85 LEU A N 1
ATOM 651 C CA . LEU A 1 85 ? -16.241 -3.007 19.109 1.00 92.88 85 LEU A CA 1
ATOM 652 C C . LEU A 1 85 ? -17.764 -2.956 18.916 1.00 92.88 85 LEU A C 1
ATOM 654 O O . LEU A 1 85 ? -18.303 -1.883 18.630 1.00 92.88 85 LEU A O 1
ATOM 658 N N . PRO A 1 86 ? -18.462 -4.101 18.970 1.00 91.19 86 PRO A N 1
ATOM 659 C CA . PRO A 1 86 ? -19.900 -4.153 18.754 1.00 91.19 86 PRO A CA 1
ATOM 660 C C . PRO A 1 86 ? -20.666 -3.404 19.854 1.00 91.19 86 PRO A C 1
ATOM 662 O O . PRO A 1 86 ? -20.250 -3.346 21.016 1.00 91.19 86 PRO A O 1
ATOM 665 N N . LEU A 1 87 ? -21.797 -2.829 19.454 1.00 88.19 87 LEU A N 1
ATOM 666 C CA . LEU A 1 87 ? -22.770 -2.178 20.321 1.00 88.19 87 LEU A CA 1
ATOM 667 C C . LEU A 1 87 ? -24.019 -3.057 20.404 1.00 88.19 87 LEU A C 1
ATOM 669 O O . LEU A 1 87 ? -24.541 -3.482 19.375 1.00 88.19 87 LEU A O 1
ATOM 673 N N . ASP A 1 88 ? -24.504 -3.295 21.620 1.00 83.31 88 ASP A N 1
ATOM 674 C CA . ASP A 1 88 ? -25.701 -4.113 21.854 1.00 83.31 88 ASP A CA 1
ATOM 675 C C . ASP A 1 88 ? -27.003 -3.311 21.642 1.00 83.31 88 ASP A C 1
ATOM 677 O O . ASP A 1 88 ? -28.055 -3.880 21.360 1.00 83.31 88 ASP A O 1
ATOM 681 N N . SER A 1 89 ? -26.931 -1.976 21.707 1.00 79.88 89 SER A N 1
ATOM 682 C CA . SER A 1 89 ? -28.030 -1.050 21.407 1.00 79.88 89 SER A CA 1
ATOM 683 C C . SER A 1 89 ? -27.500 0.262 20.801 1.00 79.88 89 SER A C 1
ATOM 685 O O . SER A 1 89 ? -26.297 0.535 20.814 1.00 79.88 89 SER A O 1
ATOM 687 N N . GLN A 1 90 ? -28.387 1.098 20.246 1.00 77.69 90 GLN A N 1
ATOM 688 C CA . GLN A 1 90 ? -28.024 2.414 19.687 1.00 77.69 90 GLN A CA 1
ATOM 689 C C . GLN A 1 90 ? -28.009 3.542 20.733 1.00 77.69 90 GLN A C 1
ATOM 691 O O . GLN A 1 90 ? -28.074 4.718 20.369 1.00 77.69 90 GLN A O 1
ATOM 696 N N . ASP A 1 91 ? -27.908 3.205 22.019 1.00 85.31 91 ASP A N 1
ATOM 697 C CA . ASP A 1 91 ? -27.950 4.209 23.076 1.00 85.31 91 ASP A CA 1
ATOM 698 C C . ASP A 1 91 ? -26.719 5.133 23.008 1.00 85.31 91 ASP A C 1
ATOM 700 O O . ASP A 1 91 ? -25.579 4.650 22.972 1.00 85.31 91 ASP A O 1
ATOM 704 N N . PRO A 1 92 ? -26.903 6.469 23.034 1.00 83.88 92 PRO A N 1
ATOM 705 C CA . PRO A 1 92 ? -25.797 7.425 22.942 1.00 83.88 92 PRO A 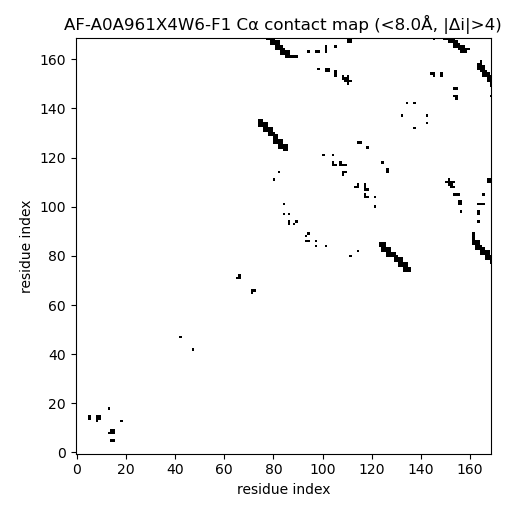CA 1
ATOM 706 C C . PRO A 1 92 ? -24.719 7.230 24.018 1.00 83.88 92 PRO A C 1
ATOM 708 O O . PRO A 1 92 ? -23.534 7.432 23.760 1.00 83.88 92 PRO A O 1
ATOM 711 N N . MET A 1 93 ? -25.116 6.789 25.216 1.00 85.19 93 MET A N 1
ATOM 712 C CA . MET A 1 93 ? -24.194 6.519 26.324 1.00 85.19 93 MET A CA 1
ATOM 713 C C . MET A 1 93 ? -23.308 5.295 26.083 1.00 85.19 93 MET A C 1
ATOM 715 O O . MET A 1 93 ? -22.115 5.339 26.383 1.00 85.19 93 MET A O 1
ATOM 719 N N . LEU A 1 94 ? -23.852 4.229 25.489 1.00 85.88 94 LEU A N 1
ATOM 720 C CA . LEU A 1 94 ? -23.076 3.036 25.136 1.00 85.88 94 LEU A CA 1
ATOM 721 C C . LEU A 1 94 ? -22.138 3.301 23.958 1.00 85.88 94 LEU A C 1
ATOM 723 O O . LEU A 1 94 ? -21.034 2.767 23.897 1.00 85.88 94 LEU A O 1
ATOM 727 N N . MET A 1 95 ? -22.540 4.181 23.041 1.00 87.56 95 MET A N 1
ATOM 728 C CA . MET A 1 95 ? -21.650 4.632 21.978 1.00 87.56 95 MET A CA 1
ATOM 729 C C . MET A 1 95 ? -20.440 5.378 22.549 1.00 87.56 95 MET A C 1
ATOM 731 O O . MET A 1 95 ? -19.309 5.073 22.176 1.00 87.56 95 MET A O 1
ATOM 735 N N . GLN A 1 96 ? -20.663 6.309 23.480 1.00 88.19 96 GLN A N 1
ATOM 736 C CA . GLN A 1 96 ? -19.576 7.071 24.090 1.00 88.19 96 GLN A CA 1
ATOM 737 C C . GLN A 1 96 ? -18.617 6.172 24.882 1.00 88.19 96 GLN A C 1
ATOM 739 O O . GLN A 1 96 ? -17.402 6.342 24.782 1.00 88.19 96 GLN A O 1
ATOM 744 N N . SER A 1 97 ? -19.130 5.184 25.624 1.00 90.25 97 SER A N 1
ATOM 745 C CA . SER A 1 97 ? -18.268 4.242 26.347 1.00 90.25 97 SER A CA 1
ATOM 746 C C . SER A 1 97 ? -17.421 3.393 25.396 1.00 90.25 97 SER A C 1
ATOM 748 O O . SER A 1 97 ? -16.215 3.267 25.610 1.00 90.25 97 SER A O 1
ATOM 750 N N . ARG A 1 98 ? -17.993 2.893 24.290 1.00 91.62 98 ARG A N 1
ATOM 751 C CA . ARG A 1 98 ? -17.226 2.158 23.269 1.00 91.62 98 ARG A CA 1
ATOM 752 C C . ARG A 1 98 ? -16.200 3.022 22.547 1.00 91.62 98 ARG A C 1
ATOM 754 O O . ARG A 1 98 ? -15.144 2.511 22.188 1.00 91.62 98 ARG A O 1
ATOM 761 N N . ILE A 1 99 ? -16.467 4.311 22.341 1.00 91.25 99 ILE A N 1
ATOM 762 C CA . ILE A 1 99 ? -15.473 5.247 21.793 1.00 91.25 99 ILE A CA 1
ATOM 763 C C . ILE A 1 99 ? -14.268 5.339 22.735 1.00 91.25 99 ILE A C 1
ATOM 765 O O . ILE A 1 99 ? -13.136 5.188 22.283 1.00 91.25 99 ILE A O 1
ATOM 769 N N . ILE A 1 100 ? -14.500 5.490 24.042 1.00 91.75 100 ILE A N 1
ATOM 770 C CA . ILE A 1 100 ? -13.428 5.555 25.047 1.00 91.75 100 ILE A CA 1
ATOM 771 C C . ILE A 1 100 ? -12.626 4.248 25.082 1.00 91.75 100 ILE A C 1
ATOM 773 O O . ILE A 1 100 ? -11.396 4.269 25.119 1.00 91.75 100 ILE A O 1
ATOM 777 N N . GLU A 1 101 ? -13.295 3.097 25.040 1.00 92.38 101 GLU A N 1
ATOM 778 C CA . GLU A 1 101 ? -12.620 1.799 24.962 1.00 92.38 101 GLU A CA 1
ATOM 779 C C . GLU A 1 101 ? -11.786 1.665 23.683 1.00 92.38 101 GLU A C 1
ATOM 781 O O . GLU A 1 101 ? -10.631 1.244 23.738 1.00 92.38 101 GLU A O 1
ATOM 786 N N . ALA A 1 102 ? -12.326 2.075 22.534 1.00 93.12 102 ALA A N 1
ATOM 787 C CA . ALA A 1 102 ? -11.604 2.065 21.268 1.00 93.12 102 ALA A CA 1
ATOM 788 C C . ALA A 1 102 ? -10.370 2.985 21.309 1.00 93.12 102 ALA A C 1
ATOM 790 O O . ALA A 1 102 ? -9.302 2.604 20.830 1.00 93.12 102 ALA A O 1
ATOM 791 N N . GLU A 1 103 ? -10.459 4.154 21.948 1.00 91.94 103 GLU A N 1
ATOM 792 C CA . GLU A 1 103 ? -9.301 5.021 22.190 1.00 91.94 103 GLU A CA 1
ATOM 793 C C . GLU A 1 103 ? -8.247 4.356 23.084 1.00 91.94 103 GLU A C 1
ATOM 795 O O . GLU A 1 103 ? -7.045 4.510 22.852 1.00 91.94 103 GLU A O 1
ATOM 800 N N . GLN A 1 104 ? -8.664 3.596 24.101 1.00 91.88 104 GLN A N 1
ATOM 801 C CA . GLN A 1 104 ? -7.732 2.834 24.937 1.00 91.88 104 GLN A CA 1
ATOM 802 C C . GLN A 1 104 ? -7.015 1.747 24.131 1.00 91.88 104 GLN A C 1
ATOM 804 O O . GLN A 1 104 ? -5.798 1.597 24.268 1.00 91.88 104 GLN A O 1
ATOM 809 N N . VAL A 1 105 ? -7.735 1.030 23.262 1.00 91.81 105 VAL A N 1
ATOM 810 C CA . VAL A 1 105 ? -7.134 0.052 22.342 1.00 91.81 105 VAL A CA 1
ATOM 811 C C . VAL A 1 105 ? -6.140 0.744 21.414 1.00 91.81 105 VAL A C 1
ATOM 813 O O . VAL A 1 105 ? -5.008 0.281 21.286 1.00 91.81 105 VAL A O 1
ATOM 816 N N . LEU A 1 106 ? -6.509 1.889 20.836 1.00 91.62 106 LEU A N 1
ATOM 817 C CA . LEU A 1 106 ? -5.654 2.660 19.932 1.00 91.62 106 LEU A CA 1
ATOM 818 C C . LEU A 1 106 ? -4.362 3.140 20.616 1.00 91.62 106 LEU A C 1
ATOM 820 O O . LEU A 1 106 ? -3.290 3.049 20.024 1.00 91.62 106 LEU A O 1
ATOM 824 N N . LYS A 1 107 ? -4.424 3.561 21.887 1.00 90.88 107 LYS A N 1
ATOM 825 C CA . LYS A 1 107 ? -3.234 3.926 22.684 1.00 90.88 107 LYS A CA 1
ATOM 826 C C . LYS A 1 107 ? -2.299 2.740 22.947 1.00 90.88 107 LYS A C 1
ATOM 828 O O . LYS A 1 107 ? -1.086 2.922 23.038 1.00 90.88 107 LYS A O 1
ATOM 833 N N . ARG A 1 108 ? -2.847 1.530 23.092 1.00 90.94 108 ARG A N 1
ATOM 834 C CA . ARG A 1 108 ? -2.080 0.288 23.318 1.00 90.94 108 ARG A CA 1
ATOM 835 C C . ARG A 1 108 ? -1.601 -0.359 22.014 1.00 90.94 108 ARG A C 1
ATOM 837 O O . ARG A 1 108 ? -0.726 -1.228 22.043 1.00 90.94 108 ARG A O 1
ATOM 844 N N . PHE A 1 109 ? -2.163 0.044 20.879 1.00 91.31 109 PHE A N 1
ATOM 845 C CA . PHE A 1 109 ? -1.859 -0.513 19.571 1.00 91.31 109 PHE A CA 1
ATOM 846 C C . PHE A 1 109 ? -0.461 -0.097 19.094 1.00 91.31 109 PHE A C 1
ATOM 848 O O . PHE A 1 109 ? -0.098 1.079 19.104 1.00 91.31 109 PHE A O 1
ATOM 855 N N . LYS A 1 110 ? 0.335 -1.084 18.681 1.00 88.50 110 LYS A N 1
ATOM 856 C CA . LYS A 1 110 ? 1.710 -0.920 18.181 1.00 88.50 110 LYS A CA 1
ATOM 857 C C . LYS A 1 110 ? 1.945 -1.653 16.852 1.00 88.50 110 LYS A C 1
ATOM 859 O O . LYS A 1 110 ? 3.081 -1.712 16.394 1.00 88.50 110 LYS A O 1
ATOM 864 N N . GLY A 1 111 ? 0.902 -2.244 16.270 1.00 88.44 111 GLY A N 1
ATOM 865 C CA . GLY A 1 111 ? 0.941 -2.932 14.983 1.00 88.44 111 GLY A CA 1
ATOM 866 C C . GLY A 1 111 ? 0.027 -4.157 14.937 1.00 88.44 111 GLY A C 1
ATOM 867 O O . GLY A 1 111 ? -0.420 -4.674 15.959 1.00 88.44 111 GLY A O 1
ATOM 868 N N . CYS A 1 112 ? -0.222 -4.678 13.739 1.00 85.62 112 CYS A N 1
ATOM 869 C CA . CYS A 1 112 ? -1.142 -5.803 13.523 1.00 85.62 112 CYS A CA 1
ATOM 870 C C . CYS A 1 112 ? -0.809 -7.055 14.363 1.00 85.62 112 CYS A C 1
ATOM 872 O O . CYS A 1 112 ? -1.713 -7.756 14.813 1.00 85.62 112 CYS A O 1
ATOM 874 N N . GLY A 1 113 ? 0.473 -7.301 14.662 1.00 86.31 113 GLY A N 1
ATOM 875 C CA . GLY A 1 113 ? 0.901 -8.412 15.523 1.00 86.31 113 GLY A CA 1
ATOM 876 C C . GLY A 1 113 ? 0.480 -8.281 16.993 1.00 86.31 113 GLY A C 1
ATOM 877 O O . GLY A 1 113 ? 0.355 -9.291 17.681 1.00 86.31 113 GLY A O 1
ATOM 878 N N . ASN A 1 114 ? 0.217 -7.061 17.481 1.00 90.12 114 ASN A N 1
ATOM 879 C CA . ASN A 1 114 ? -0.197 -6.814 18.864 1.00 90.12 114 ASN A CA 1
ATOM 880 C C . ASN A 1 114 ? -1.689 -6.470 19.007 1.00 90.12 114 ASN A C 1
ATOM 882 O O . ASN A 1 114 ? -2.128 -6.198 20.121 1.00 90.12 114 ASN A O 1
ATOM 886 N N . ALA A 1 115 ? -2.477 -6.526 17.929 1.00 87.94 115 ALA A N 1
ATOM 887 C CA . ALA A 1 115 ? -3.886 -6.124 17.914 1.00 87.94 115 ALA A CA 1
ATOM 888 C C . ALA A 1 115 ? -4.720 -6.805 19.013 1.00 87.94 115 ALA A C 1
ATOM 890 O O . ALA A 1 115 ? -5.421 -6.150 19.783 1.00 87.94 115 ALA A O 1
ATOM 891 N N . ARG A 1 116 ? -4.592 -8.132 19.140 1.00 88.81 116 ARG A N 1
ATOM 892 C CA . ARG A 1 116 ? -5.329 -8.922 20.139 1.00 88.81 116 ARG A CA 1
ATOM 893 C C . ARG A 1 116 ? -4.864 -8.635 21.572 1.00 88.81 116 ARG A C 1
ATOM 895 O O . ARG A 1 116 ? -5.680 -8.647 22.485 1.00 88.81 116 ARG A O 1
ATOM 902 N N . ALA A 1 117 ? -3.581 -8.328 21.763 1.00 90.06 117 ALA A N 1
ATOM 903 C CA . ALA A 1 117 ? -3.046 -7.918 23.060 1.00 90.06 117 ALA A CA 1
ATOM 904 C C . ALA A 1 117 ? -3.480 -6.489 23.433 1.00 90.06 117 ALA A C 1
ATOM 906 O O . ALA A 1 117 ? -3.812 -6.232 24.585 1.00 90.06 117 ALA A O 1
ATOM 907 N N . ALA A 1 118 ? -3.538 -5.573 22.462 1.00 89.19 118 ALA A N 1
ATOM 908 C CA . ALA A 1 118 ? -4.010 -4.203 22.652 1.00 89.19 118 ALA A CA 1
ATOM 909 C C . ALA A 1 118 ? -5.501 -4.150 23.024 1.00 89.19 118 ALA A C 1
ATOM 911 O O . ALA A 1 118 ? -5.897 -3.319 23.840 1.00 89.19 118 ALA A O 1
ATOM 912 N N . ALA A 1 119 ? -6.297 -5.073 22.476 1.00 89.81 119 ALA A N 1
ATOM 913 C CA . ALA A 1 119 ? -7.705 -5.273 22.815 1.00 89.81 119 ALA A CA 1
ATOM 914 C C . ALA A 1 119 ? -7.934 -6.070 24.116 1.00 89.81 119 ALA A C 1
ATOM 916 O O . ALA A 1 119 ? -9.076 -6.231 24.545 1.00 89.81 119 ALA A O 1
ATOM 917 N N . SER A 1 120 ? -6.874 -6.577 24.755 1.00 88.00 120 SER A N 1
ATOM 918 C CA . SER A 1 120 ? -7.002 -7.355 25.987 1.00 88.00 120 SER A CA 1
ATOM 919 C C . SER A 1 120 ? -7.604 -6.506 27.112 1.00 88.00 120 SER A C 1
ATOM 921 O O . SER A 1 120 ? -7.168 -5.378 27.366 1.00 88.00 120 SER A O 1
ATOM 923 N N . GLY A 1 121 ? -8.620 -7.057 27.778 1.00 85.12 121 GLY A N 1
ATOM 924 C CA . GLY A 1 121 ? -9.370 -6.386 28.842 1.00 85.12 121 GLY A CA 1
ATOM 925 C C . GLY A 1 121 ? -10.533 -5.510 28.365 1.00 85.12 121 GLY A C 1
ATOM 926 O O . GLY A 1 121 ? -11.240 -4.969 29.209 1.00 85.12 121 GLY A O 1
ATOM 927 N N . VAL A 1 122 ? -10.766 -5.388 27.053 1.00 87.69 122 VAL A N 1
ATOM 928 C CA . VAL A 1 122 ? -11.967 -4.745 26.499 1.00 87.69 122 VAL A CA 1
ATOM 929 C C . VAL A 1 122 ? -12.975 -5.822 26.100 1.00 87.69 122 VAL A C 1
ATOM 931 O O . VAL A 1 122 ? -12.624 -6.835 25.493 1.00 87.69 122 VAL A O 1
ATOM 934 N N . PHE A 1 123 ? -14.239 -5.629 26.471 1.00 86.56 123 PHE A N 1
ATOM 935 C CA . PHE A 1 123 ? -15.275 -6.637 26.273 1.00 86.56 123 PHE A CA 1
ATOM 936 C C . PHE A 1 123 ? -15.665 -6.788 24.792 1.00 86.56 123 PHE A C 1
ATOM 938 O O . PHE A 1 123 ? -15.920 -5.804 24.103 1.00 86.56 123 PHE A O 1
ATOM 945 N N . ASN A 1 124 ? -15.761 -8.041 24.329 1.00 87.94 124 ASN A N 1
ATOM 946 C CA . ASN A 1 124 ? -16.322 -8.434 23.027 1.00 87.94 124 ASN A CA 1
ATOM 947 C C . ASN A 1 124 ? -15.682 -7.765 21.788 1.00 87.94 124 ASN A C 1
ATOM 949 O O . ASN A 1 124 ? -16.345 -7.562 20.772 1.00 87.94 124 ASN A O 1
ATOM 953 N N . VAL A 1 125 ? -14.388 -7.435 21.837 1.00 91.06 125 VAL A N 1
ATOM 954 C CA . VAL A 1 125 ? -13.679 -6.884 20.671 1.00 91.06 125 VAL A CA 1
ATOM 955 C C . VAL A 1 125 ? -13.447 -7.964 19.618 1.00 91.06 125 VAL A C 1
ATOM 957 O O . VAL A 1 125 ? -12.899 -9.033 19.899 1.00 91.06 125 VAL A O 1
ATOM 960 N N . LYS A 1 126 ? -13.801 -7.663 18.370 1.00 90.75 126 LYS A N 1
ATOM 961 C CA . LYS A 1 126 ? -13.579 -8.536 17.217 1.00 90.75 126 LYS A CA 1
ATOM 962 C C . LYS A 1 126 ? -12.428 -7.991 16.380 1.00 90.75 126 LYS A C 1
ATOM 964 O O . LYS A 1 126 ? -12.559 -6.967 15.714 1.00 90.75 126 LYS A O 1
ATOM 969 N N . VAL A 1 127 ? -11.301 -8.696 16.411 1.00 91.62 127 VAL A N 1
ATOM 970 C CA . VAL A 1 127 ? -10.138 -8.413 15.558 1.00 91.62 127 VAL A CA 1
ATOM 971 C C . VAL A 1 127 ? -10.273 -9.220 14.269 1.00 91.62 127 VAL A C 1
ATOM 973 O O . VAL A 1 127 ? -10.275 -10.453 14.302 1.00 91.62 127 VAL A O 1
ATOM 976 N N . GLY A 1 128 ? -10.430 -8.519 13.151 1.00 88.25 128 GLY A N 1
ATOM 977 C CA . GLY A 1 128 ? -10.524 -9.088 11.814 1.00 88.25 128 GLY A CA 1
ATOM 978 C C . GLY A 1 128 ? -9.184 -9.604 11.291 1.00 88.25 128 GLY A C 1
ATOM 979 O O . GLY A 1 128 ? -8.122 -9.384 11.875 1.00 88.25 128 GLY A O 1
ATOM 980 N N . LYS A 1 129 ? -9.236 -10.312 10.162 1.00 88.88 129 LYS A N 1
ATOM 981 C CA . LYS A 1 129 ? -8.029 -10.696 9.419 1.00 88.88 129 LYS A CA 1
ATOM 982 C C . LYS A 1 129 ? -7.543 -9.506 8.577 1.00 88.88 129 LYS A C 1
ATOM 984 O O . LYS A 1 129 ? -8.384 -8.700 8.176 1.00 88.88 129 LYS A O 1
ATOM 989 N N . PRO A 1 130 ? -6.234 -9.410 8.286 1.00 88.25 130 PRO A N 1
ATOM 990 C CA . PRO A 1 130 ? -5.734 -8.456 7.308 1.00 88.25 130 PRO A CA 1
ATOM 991 C C . PRO A 1 130 ? -6.413 -8.673 5.952 1.00 88.25 130 PRO A C 1
ATOM 993 O O . PRO A 1 130 ? -6.597 -9.820 5.533 1.00 88.25 130 PRO A O 1
ATOM 996 N N . PHE A 1 131 ? -6.783 -7.590 5.284 1.00 88.69 131 PHE A N 1
ATOM 997 C CA . PHE A 1 131 ? -7.316 -7.595 3.931 1.00 88.69 131 PHE A CA 1
ATOM 998 C C . PHE A 1 131 ? -6.723 -6.442 3.132 1.00 88.69 131 PHE A C 1
ATOM 1000 O O . PHE A 1 131 ? -6.439 -5.373 3.669 1.00 88.69 131 PHE A O 1
ATOM 1007 N N . ASP A 1 132 ? -6.572 -6.654 1.834 1.00 89.19 132 ASP A N 1
ATOM 1008 C CA . ASP A 1 132 ? -5.973 -5.661 0.959 1.00 89.19 132 ASP A CA 1
ATOM 1009 C C . ASP A 1 132 ? -7.052 -4.742 0.378 1.00 89.19 132 ASP A C 1
ATOM 1011 O O . ASP A 1 132 ? -8.044 -5.190 -0.205 1.00 89.19 132 ASP A O 1
ATOM 1015 N N . ALA A 1 133 ? -6.860 -3.438 0.558 1.00 86.44 133 ALA A N 1
ATOM 1016 C CA . ALA A 1 133 ? -7.757 -2.391 0.104 1.00 86.44 133 ALA A CA 1
ATOM 1017 C C . ALA A 1 133 ? -7.041 -1.455 -0.869 1.00 86.44 133 ALA A C 1
ATOM 1019 O O . ALA A 1 133 ? -5.967 -0.924 -0.591 1.00 86.44 133 ALA A O 1
ATOM 1020 N N . ASP A 1 134 ? -7.674 -1.218 -2.011 1.00 85.12 134 ASP A N 1
ATOM 1021 C CA . ASP A 1 134 ? -7.227 -0.228 -2.985 1.00 85.12 134 ASP A CA 1
ATOM 1022 C C . ASP A 1 134 ? -7.471 1.187 -2.438 1.00 85.12 134 ASP A C 1
ATOM 1024 O O . ASP A 1 134 ? -8.612 1.570 -2.157 1.00 85.12 134 ASP A O 1
ATOM 1028 N N . ALA A 1 135 ? -6.403 1.977 -2.317 1.00 83.19 135 ALA A N 1
ATOM 1029 C CA . ALA A 1 135 ? -6.451 3.353 -1.842 1.00 83.19 135 ALA A CA 1
ATOM 1030 C C . ALA A 1 135 ? -7.398 4.237 -2.669 1.00 83.19 135 ALA A C 1
ATOM 1032 O O . ALA A 1 135 ? -7.971 5.184 -2.130 1.00 83.19 135 ALA A O 1
ATOM 1033 N N . ALA A 1 136 ? -7.585 3.944 -3.960 1.00 82.19 136 ALA A N 1
ATOM 1034 C CA . ALA A 1 136 ? -8.486 4.694 -4.833 1.00 82.19 136 ALA A CA 1
ATOM 1035 C C . ALA A 1 136 ? -9.970 4.434 -4.528 1.00 82.19 136 ALA A C 1
ATOM 1037 O O . ALA A 1 136 ? -10.815 5.265 -4.855 1.00 82.19 136 ALA A O 1
ATOM 1038 N N . LYS A 1 137 ? -10.293 3.300 -3.894 1.00 85.06 137 LYS A N 1
ATOM 1039 C CA . LYS A 1 137 ? -11.666 2.917 -3.524 1.00 85.06 137 LYS A CA 1
ATOM 1040 C C . LYS A 1 137 ? -12.048 3.350 -2.109 1.00 85.06 137 LYS A C 1
ATOM 1042 O O . LYS A 1 137 ? -13.208 3.211 -1.725 1.00 85.06 137 LYS A O 1
ATOM 1047 N N . LEU A 1 138 ? -11.094 3.860 -1.332 1.00 84.62 138 LEU A N 1
ATOM 1048 C CA . LEU A 1 138 ? -11.342 4.379 0.007 1.00 84.62 138 LEU A CA 1
ATOM 1049 C C . LEU A 1 138 ? -11.855 5.828 -0.052 1.00 84.62 138 LEU A C 1
ATOM 1051 O O . LEU A 1 138 ? -11.419 6.602 -0.908 1.00 84.62 138 LEU A O 1
ATOM 1055 N N . PRO A 1 139 ? -12.732 6.239 0.883 1.00 87.50 139 PRO A N 1
ATOM 1056 C CA . PRO A 1 139 ? -13.098 7.642 1.036 1.00 87.50 139 PRO A CA 1
ATOM 1057 C C . PRO A 1 139 ? -11.849 8.520 1.233 1.00 87.50 139 PRO A C 1
ATOM 1059 O O . PRO A 1 139 ? -10.955 8.128 1.990 1.00 87.50 139 PRO A O 1
ATOM 1062 N N . PRO A 1 140 ? -11.782 9.718 0.621 1.00 86.75 140 PRO A N 1
ATOM 1063 C CA . PRO A 1 140 ? -10.567 10.538 0.611 1.00 86.75 140 PRO A CA 1
ATOM 1064 C C . PRO A 1 140 ? -10.087 10.890 2.023 1.00 86.75 140 PRO A C 1
ATOM 1066 O O . PRO A 1 140 ? -8.905 10.765 2.317 1.00 86.75 140 PRO A O 1
ATOM 1069 N N . GLN A 1 141 ? -11.013 11.211 2.932 1.00 87.69 141 GLN A N 1
ATOM 1070 C CA . GLN A 1 141 ? -10.693 11.521 4.330 1.00 87.69 141 GLN A CA 1
ATOM 1071 C C . GLN A 1 141 ? -10.017 10.347 5.053 1.00 87.69 141 GLN A C 1
ATOM 1073 O O . GLN A 1 141 ? -9.067 10.544 5.808 1.00 87.69 141 GLN A O 1
ATOM 1078 N N . LEU A 1 142 ? -10.486 9.120 4.808 1.00 86.25 142 LEU A N 1
ATOM 1079 C CA . LEU A 1 142 ? -9.921 7.922 5.421 1.00 86.25 142 LEU A CA 1
ATOM 1080 C C . LEU A 1 142 ? -8.566 7.576 4.800 1.00 86.25 142 LEU A C 1
ATOM 1082 O O . LEU A 1 142 ? -7.629 7.247 5.521 1.00 86.25 142 LEU A O 1
ATOM 1086 N N . ARG A 1 143 ? -8.445 7.689 3.475 1.00 87.69 143 ARG A N 1
ATOM 1087 C CA . ARG A 1 143 ? -7.179 7.489 2.766 1.00 87.69 143 ARG A CA 1
ATOM 1088 C C . ARG A 1 143 ? -6.094 8.417 3.305 1.00 87.69 143 ARG A C 1
ATOM 1090 O O . ARG A 1 143 ? -5.006 7.952 3.630 1.00 87.69 143 ARG A O 1
ATOM 1097 N N . ASP A 1 144 ? -6.395 9.705 3.431 1.00 88.69 144 ASP A N 1
ATOM 1098 C CA . ASP A 1 144 ? -5.426 10.699 3.889 1.00 88.69 144 ASP A CA 1
ATOM 1099 C C . ASP A 1 144 ? -5.062 10.474 5.366 1.00 88.69 144 ASP A C 1
ATOM 1101 O O . ASP A 1 144 ? -3.899 10.612 5.750 1.00 88.69 144 ASP A O 1
ATOM 1105 N N . ALA A 1 145 ? -6.024 10.040 6.191 1.00 87.75 145 ALA A N 1
ATOM 1106 C CA . ALA A 1 145 ? -5.767 9.648 7.574 1.00 87.75 145 ALA A CA 1
ATOM 1107 C C . ALA A 1 145 ? -4.862 8.407 7.679 1.00 87.75 145 ALA A C 1
ATOM 1109 O O . ALA A 1 145 ? -3.952 8.396 8.506 1.00 87.75 145 ALA A O 1
ATOM 1110 N N . LEU A 1 146 ? -5.060 7.394 6.829 1.00 87.69 146 LEU A N 1
ATOM 1111 C CA . LEU A 1 146 ? -4.218 6.192 6.774 1.00 87.69 146 LEU A CA 1
ATOM 1112 C C . LEU A 1 146 ? -2.802 6.512 6.278 1.00 87.69 146 LEU A C 1
ATOM 1114 O O . LEU A 1 146 ? -1.826 6.066 6.879 1.00 87.69 146 LEU A O 1
ATOM 1118 N N . LEU A 1 147 ? -2.676 7.351 5.244 1.00 86.50 147 LEU A N 1
ATOM 1119 C CA . LEU A 1 147 ? -1.383 7.838 4.754 1.00 86.50 147 LEU A CA 1
ATOM 1120 C C . LEU A 1 147 ? -0.625 8.622 5.830 1.00 86.50 147 LEU A C 1
ATOM 1122 O O . LEU A 1 147 ? 0.579 8.439 5.993 1.00 86.50 147 LEU A O 1
ATOM 1126 N N . LYS A 1 148 ? -1.329 9.474 6.585 1.00 88.12 148 LYS A N 1
ATOM 1127 C CA . LYS A 1 148 ? -0.741 10.266 7.671 1.00 88.12 148 LYS A CA 1
ATOM 1128 C C . LYS A 1 148 ? -0.359 9.414 8.882 1.00 88.12 148 LYS A C 1
ATOM 1130 O O . LYS A 1 148 ? 0.642 9.708 9.530 1.00 88.12 148 LYS A O 1
ATOM 1135 N N . ALA A 1 149 ? -1.156 8.400 9.214 1.00 86.81 149 ALA A N 1
ATOM 1136 C CA . ALA A 1 149 ? -0.872 7.502 10.329 1.00 86.81 149 ALA A CA 1
ATOM 1137 C C . ALA A 1 149 ? 0.358 6.623 10.054 1.00 86.81 149 ALA A C 1
ATOM 1139 O O . ALA A 1 149 ? 1.166 6.408 10.958 1.00 86.81 149 ALA A O 1
ATOM 1140 N N . GLY A 1 150 ? 0.521 6.168 8.809 1.00 84.00 150 GLY A N 1
ATOM 1141 C CA . GLY A 1 150 ? 1.621 5.302 8.397 1.00 84.00 150 GLY A CA 1
ATOM 1142 C C . GLY A 1 150 ? 1.464 3.852 8.868 1.00 84.00 150 GLY A C 1
ATOM 1143 O O . GLY A 1 150 ? 0.513 3.491 9.563 1.00 84.00 150 GLY A O 1
ATOM 1144 N N . ALA A 1 151 ? 2.410 3.002 8.466 1.00 86.12 151 ALA A N 1
ATOM 1145 C CA . ALA A 1 151 ? 2.392 1.577 8.790 1.00 86.12 151 ALA A CA 1
ATOM 1146 C C . ALA A 1 151 ? 2.576 1.313 10.295 1.00 86.12 151 ALA A C 1
ATOM 1148 O O . ALA A 1 151 ? 3.350 1.992 10.974 1.00 86.12 151 ALA A O 1
ATOM 1149 N N . GLY A 1 152 ? 1.880 0.301 10.817 1.00 85.31 152 GLY A N 1
ATOM 1150 C CA . GLY A 1 152 ? 1.911 -0.093 12.226 1.00 85.31 152 GLY A CA 1
ATOM 1151 C C . GLY A 1 152 ? 1.015 0.750 13.137 1.00 85.31 152 GLY A C 1
ATOM 1152 O O . GLY A 1 152 ? 1.094 0.623 14.364 1.00 85.31 152 GLY A O 1
ATOM 1153 N N . ARG A 1 153 ? 0.173 1.623 12.574 1.00 89.00 153 ARG A N 1
ATOM 1154 C CA . ARG A 1 153 ? -0.736 2.508 13.316 1.00 89.00 153 ARG A CA 1
ATOM 1155 C C . ARG A 1 153 ? -2.190 2.215 12.976 1.00 89.00 153 ARG A C 1
ATOM 1157 O O . ARG A 1 153 ? -2.509 1.690 11.917 1.00 89.00 153 ARG A O 1
ATOM 1164 N N . ALA A 1 154 ? -3.069 2.569 13.909 1.00 90.06 154 ALA A N 1
ATOM 1165 C CA . ALA A 1 154 ? -4.510 2.488 13.732 1.00 90.06 154 ALA A CA 1
ATOM 1166 C C . ALA A 1 154 ? -5.127 3.886 13.616 1.00 90.06 154 ALA A C 1
ATOM 1168 O O . ALA A 1 154 ? -4.661 4.834 14.247 1.00 90.06 154 ALA A O 1
ATOM 1169 N N . VAL A 1 155 ? -6.187 3.986 12.820 1.00 90.69 155 VAL A N 1
ATOM 1170 C CA . VAL A 1 155 ? -7.001 5.177 12.580 1.00 90.69 155 VAL A CA 1
ATOM 1171 C C . VAL A 1 155 ? -8.420 4.921 13.085 1.00 90.69 155 VAL A C 1
ATOM 1173 O O . VAL A 1 155 ? -8.981 3.840 12.895 1.00 90.69 155 VAL A O 1
ATOM 1176 N N . GLY A 1 156 ? -9.002 5.928 13.731 1.00 88.12 156 GLY A N 1
ATOM 1177 C CA . GLY A 1 156 ? -10.320 5.892 14.364 1.00 88.12 156 GLY A CA 1
ATOM 1178 C C . GLY A 1 156 ? -10.271 6.549 15.747 1.00 88.12 156 GLY A C 1
ATOM 1179 O O . GLY A 1 156 ? -9.286 7.229 16.044 1.00 88.12 156 GLY A O 1
ATOM 1180 N N . PRO A 1 157 ? -11.291 6.366 16.603 1.00 89.81 157 PRO A N 1
ATOM 1181 C CA . PRO A 1 157 ? -12.492 5.541 16.425 1.00 89.81 157 PRO A CA 1
ATOM 1182 C C . PRO A 1 157 ? -13.490 6.099 15.404 1.00 89.81 157 PRO A C 1
ATOM 1184 O O . PRO A 1 157 ? -13.747 7.296 15.349 1.00 89.81 157 PRO A O 1
ATOM 1187 N N . MET A 1 158 ? -14.073 5.212 14.597 1.00 89.88 158 MET A N 1
ATOM 1188 C CA . MET A 1 158 ? -15.098 5.540 13.601 1.00 89.88 158 MET A CA 1
ATOM 1189 C C . MET A 1 158 ? -16.402 4.816 13.915 1.00 89.88 158 MET A C 1
ATOM 1191 O O . MET A 1 158 ? -16.403 3.690 14.408 1.00 89.88 158 MET A O 1
ATOM 1195 N N . ARG A 1 159 ? -17.534 5.451 13.609 1.00 87.44 159 ARG A N 1
ATOM 1196 C CA . ARG A 1 159 ? -18.851 4.839 13.795 1.00 87.44 159 ARG A CA 1
ATOM 1197 C C . ARG A 1 159 ? -19.173 3.905 12.625 1.00 87.44 159 ARG A C 1
ATOM 1199 O O . ARG A 1 159 ? -19.318 4.360 11.494 1.00 87.44 159 ARG A O 1
ATOM 1206 N N . GLY A 1 160 ? -19.337 2.621 12.922 1.00 83.06 160 GLY A N 1
ATOM 1207 C CA . GLY A 1 160 ? -19.873 1.603 12.022 1.00 83.06 160 GLY A CA 1
ATOM 1208 C C . GLY A 1 160 ? -21.377 1.380 12.228 1.00 83.06 160 GLY A C 1
ATOM 1209 O O . GLY A 1 160 ? -22.004 1.938 13.136 1.00 83.06 160 GLY A O 1
ATOM 1210 N N . LYS A 1 161 ? -21.987 0.530 11.392 1.00 79.81 161 LYS A N 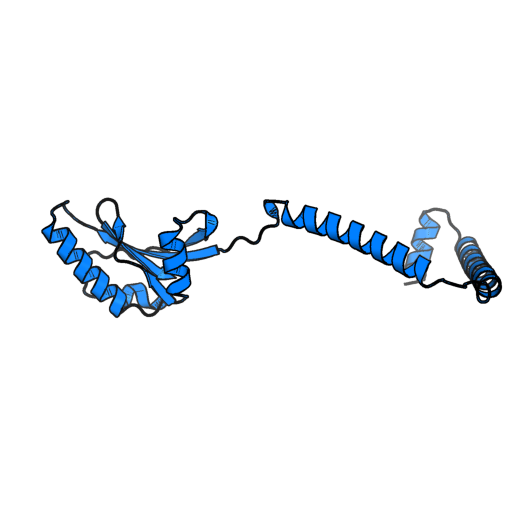1
ATOM 1211 C CA . LYS A 1 161 ? -23.380 0.086 11.580 1.00 79.81 161 LYS A CA 1
ATOM 1212 C C . LYS A 1 161 ? -23.462 -0.851 12.794 1.00 79.81 161 LYS A C 1
ATOM 1214 O O . LYS A 1 161 ? -23.274 -2.053 12.656 1.00 79.81 161 LYS A O 1
ATOM 1219 N N . GLY A 1 162 ? -23.731 -0.286 13.972 1.00 83.75 162 GLY A N 1
ATOM 1220 C CA . GLY A 1 162 ? -23.854 -1.040 15.229 1.00 83.75 162 GLY A CA 1
ATOM 1221 C C . GLY A 1 162 ? -22.518 -1.384 15.896 1.00 83.75 162 GLY A C 1
ATOM 1222 O O . GLY A 1 162 ? -22.445 -2.319 16.686 1.00 83.75 162 GLY A O 1
ATOM 1223 N N . SER A 1 163 ? -21.447 -0.657 15.579 1.00 87.25 163 SER A N 1
ATOM 1224 C CA . SER A 1 163 ? -20.129 -0.858 16.187 1.00 87.25 163 SER A CA 1
ATOM 1225 C C . SER A 1 163 ? -19.302 0.426 16.175 1.00 87.25 163 SER A C 1
ATOM 1227 O O . SER A 1 163 ? -19.570 1.351 15.407 1.00 87.25 163 SER A O 1
ATOM 1229 N N . VAL A 1 164 ? -18.277 0.475 17.022 1.00 91.50 164 VAL A N 1
ATOM 1230 C CA . VAL A 1 164 ? -17.162 1.418 16.901 1.00 91.50 164 VAL A CA 1
ATOM 1231 C C . VAL A 1 164 ? -15.991 0.666 16.277 1.00 91.50 164 VAL A C 1
ATOM 1233 O O . VAL A 1 164 ? -15.640 -0.421 16.727 1.00 91.50 164 VAL A O 1
ATOM 1236 N N . GLN A 1 165 ? -15.414 1.209 15.212 1.00 91.81 165 GLN A N 1
ATOM 1237 C CA . GLN A 1 165 ? -14.394 0.553 14.400 1.00 91.81 165 GLN A CA 1
ATOM 1238 C C . GLN A 1 165 ? -13.072 1.317 14.448 1.00 91.81 165 GLN A C 1
ATOM 1240 O O . GLN A 1 165 ? -13.037 2.549 14.462 1.00 91.81 165 GLN A O 1
ATOM 1245 N N . LEU A 1 166 ? -11.981 0.561 14.425 1.00 91.75 166 LEU A N 1
ATOM 1246 C CA . LEU A 1 166 ? -10.624 1.037 14.191 1.00 91.75 166 LEU A CA 1
ATOM 1247 C C . LEU A 1 166 ? -10.082 0.321 12.953 1.00 91.75 166 LEU A C 1
ATOM 1249 O O . LEU A 1 166 ? -10.307 -0.879 12.781 1.00 91.75 166 LEU A O 1
ATOM 1253 N N . LEU A 1 167 ? -9.353 1.047 12.112 1.00 91.12 167 LEU A N 1
ATOM 1254 C CA . LEU A 1 167 ? -8.660 0.489 10.953 1.00 91.12 167 LEU A CA 1
ATOM 1255 C C . LEU A 1 167 ? -7.158 0.606 11.166 1.00 91.12 167 LEU A C 1
ATOM 1257 O O . LEU A 1 167 ? -6.647 1.708 11.334 1.00 91.12 167 LEU A O 1
ATOM 1261 N N . ALA A 1 168 ? -6.464 -0.525 11.180 1.00 89.31 168 ALA A N 1
ATOM 1262 C CA . ALA A 1 168 ? -5.020 -0.597 11.345 1.00 89.31 168 ALA A CA 1
ATOM 1263 C C . ALA A 1 168 ? -4.306 -0.918 10.034 1.00 89.31 168 ALA A C 1
ATOM 1265 O O . ALA A 1 168 ? -4.868 -1.619 9.195 1.00 89.31 168 ALA A O 1
ATOM 1266 N N . LEU A 1 169 ? -3.080 -0.409 9.904 1.00 85.12 169 LEU A N 1
ATOM 1267 C CA . LEU A 1 169 ? -2.171 -0.584 8.770 1.00 85.12 169 LEU A CA 1
ATOM 1268 C C . LEU A 1 169 ? -0.878 -1.278 9.212 1.00 85.12 169 LEU A C 1
ATOM 1270 O O . LEU A 1 169 ? -0.467 -1.079 10.382 1.00 85.12 169 LEU A O 1
#

Mean predicted aligned error: 15.6 Å

pLDDT: mean 84.35, std 8.01, range [60.59, 93.12]

Nearest PDB structures (foldseek):
  2pv2-assembly1_B  TM=6.410E-01  e=1.378E-02  Escherichia coli
  2pv3-assembly1_B  TM=3.461E-01  e=6.747E-03  Escherichia coli
  4v9n-assembly2_CY  TM=1.711E-01  e=8.005E+00  Thermus thermophilus HB27

Secondary structure (DSSP, 8-state):
-HHHHHHHHHHTT--HHHHHHHHHHHHHHHHHHHHHHTTS----HHHHHHHHHHHHHHHHHHHHHHHH-TTSSPPPEEEEEEEEEE-SS--HHHHHHHHHHHHHHHHH--SGGGHHHHTTTSTT-EEPPPEEEEGGGS-HHHHHHHHHH-TT-EEEEEEETTEEEEEE-

Sequence (169 aa):
DRNGLIARLKKQGISAATFDRYVAALIGFNRVITGKHRGDVDVTDAEVDSKMREIKSKADSQIAKIMNDPRMKGVTVFSLMEISLPLDSQDPMLMQSRIIEAEQVLKRFKGCGNARAAASGVFNVKVGKPFDADAAKLPPQLRDALLKAGAGRAVGPMRGKGSVQLLAL

Foldseek 3Di:
DVVVVQVVCVVVVHHPVNVVVVVVVVVVVVCVVCVVCVPVPPDDPVNVVVVVVVVVVVVVVVVVVLVPPPVNPDWDKDFKKKKKAFAPDPDPVSVVVQQVLVVQLQVQFQAPVCSVVSNPPPPPIDIGDTDIDTLVPDDPVVSVQDVVQDARHKDDQDDDDRIGMIMHD

Radius of gyration: 34.08 Å; Cα contacts (8 Å, |Δi|>4): 175; chains: 1; bounding box: 63×50×78 Å